Protein AF-A0A850ZZG6-F1 (afdb_monomer_lite)

InterPro domains:
  IPR042450 Eukaryotic translation elongation factor 1 epsilon-1 [PTHR44490] (3-94)

Secondary structure (DSSP, 8-state):
-HHHHHHHHHHHTPPS--EEEEETTTTEEEEE-SSSPPEESHHHHHHHHHHHTT-GGGG-SSHHHHHHHHHHHHHIIIIITT--STTGGGSS--

Structure (mmCIF, N/CA/C/O backbone)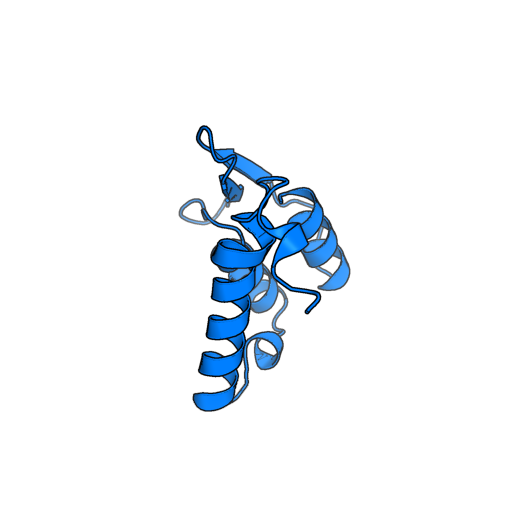:
data_AF-A0A850ZZG6-F1
#
_entry.id   AF-A0A850ZZG6-F1
#
loop_
_atom_site.group_PDB
_atom_site.id
_atom_site.type_symbol
_atom_site.label_atom_id
_atom_site.label_alt_id
_atom_site.label_comp_id
_atom_site.label_asym_id
_atom_site.label_entity_id
_atom_site.label_seq_id
_atom_site.pdbx_PDB_ins_code
_atom_site.Cartn_x
_atom_site.Cartn_y
_atom_site.Cartn_z
_atom_site.occupancy
_atom_site.B_iso_or_equiv
_atom_site.auth_seq_id
_atom_site.auth_comp_id
_atom_site.auth_asym_id
_atom_site.auth_atom_id
_atom_site.pdbx_PDB_model_num
ATOM 1 N N . GLY A 1 1 ? 4.750 -4.777 -7.867 1.00 81.50 1 GLY A N 1
ATOM 2 C CA . GLY A 1 1 ? 4.710 -3.645 -8.816 1.00 81.50 1 GLY A CA 1
ATOM 3 C C . GLY A 1 1 ? 3.311 -3.444 -9.380 1.00 81.50 1 GLY A C 1
ATOM 4 O O . GLY A 1 1 ? 2.347 -3.705 -8.678 1.00 81.50 1 GLY A O 1
ATOM 5 N N . VAL A 1 2 ? 3.177 -2.994 -10.634 1.00 91.06 2 VAL A N 1
ATOM 6 C CA . VAL A 1 2 ? 1.878 -2.653 -11.266 1.00 91.06 2 VAL A CA 1
ATOM 7 C C . VAL A 1 2 ? 0.848 -3.792 -11.226 1.00 91.06 2 VAL A C 1
ATOM 9 O O . VAL A 1 2 ? -0.322 -3.544 -10.955 1.00 91.06 2 VAL A O 1
ATOM 12 N N . GLU A 1 3 ? 1.277 -5.039 -11.422 1.00 91.50 3 GLU A N 1
ATOM 13 C CA . GLU A 1 3 ? 0.392 -6.212 -11.345 1.00 91.50 3 GLU A CA 1
ATOM 14 C C . GLU A 1 3 ? -0.254 -6.375 -9.963 1.00 91.50 3 GLU A C 1
ATOM 16 O O . GLU A 1 3 ? -1.44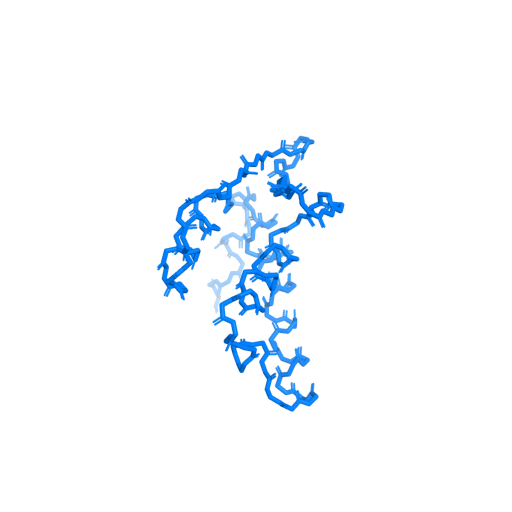4 -6.660 -9.864 1.00 91.50 3 GLU A O 1
ATOM 21 N N . GLU A 1 4 ? 0.497 -6.118 -8.888 1.00 91.75 4 GLU A N 1
ATOM 22 C CA . GLU A 1 4 ? -0.034 -6.180 -7.521 1.00 91.75 4 GLU A CA 1
ATOM 23 C C . GLU A 1 4 ? -1.115 -5.118 -7.290 1.00 91.75 4 GLU A C 1
ATOM 25 O O . GLU A 1 4 ? -2.080 -5.375 -6.577 1.00 91.75 4 GLU A O 1
ATOM 30 N N . LEU A 1 5 ? -0.983 -3.940 -7.912 1.00 94.56 5 LEU A N 1
ATOM 31 C CA . LEU A 1 5 ? -1.997 -2.886 -7.833 1.00 94.56 5 LEU A CA 1
ATOM 32 C C . LEU A 1 5 ? -3.278 -3.280 -8.572 1.00 94.56 5 LEU A C 1
ATOM 34 O O . LEU A 1 5 ? -4.364 -3.050 -8.048 1.00 94.56 5 LEU A O 1
ATOM 38 N N . ALA A 1 6 ? -3.162 -3.921 -9.737 1.00 93.81 6 ALA A N 1
ATOM 39 C CA . ALA A 1 6 ? -4.317 -4.431 -10.474 1.00 93.81 6 ALA A CA 1
ATOM 40 C C . ALA A 1 6 ? -5.035 -5.561 -9.710 1.00 93.81 6 ALA A C 1
ATOM 42 O O . ALA A 1 6 ? -6.265 -5.600 -9.654 1.00 93.81 6 ALA A O 1
ATOM 43 N N . LEU A 1 7 ? -4.278 -6.457 -9.067 1.00 95.06 7 LEU A N 1
ATOM 44 C CA . LEU A 1 7 ? -4.844 -7.490 -8.195 1.00 95.06 7 LEU A CA 1
ATOM 45 C C . LEU A 1 7 ? -5.525 -6.880 -6.967 1.00 95.06 7 LEU A C 1
A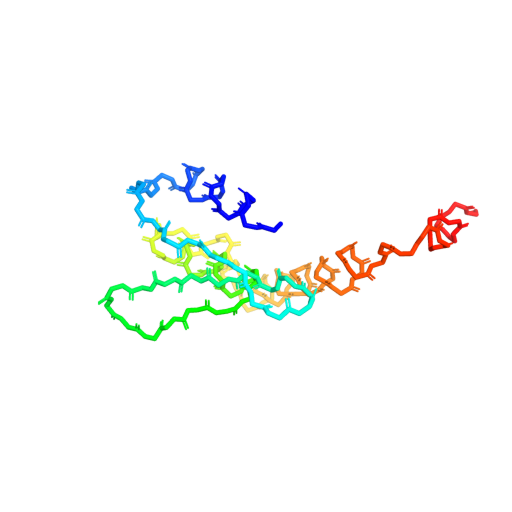TOM 47 O O . LEU A 1 7 ? -6.625 -7.299 -6.610 1.00 95.06 7 LEU A O 1
ATOM 51 N N . LEU A 1 8 ? -4.909 -5.871 -6.346 1.00 95.25 8 LEU A N 1
ATOM 52 C CA . LEU A 1 8 ? -5.504 -5.148 -5.226 1.00 95.25 8 LEU A CA 1
ATOM 53 C C . LEU A 1 8 ? -6.811 -4.457 -5.637 1.00 95.25 8 LEU A C 1
ATOM 55 O O . LEU A 1 8 ? -7.798 -4.585 -4.921 1.00 95.25 8 LEU A O 1
ATOM 59 N N . GLU A 1 9 ? -6.852 -3.777 -6.786 1.00 94.94 9 GLU A N 1
ATOM 60 C CA . GLU A 1 9 ? -8.074 -3.165 -7.332 1.00 94.94 9 GLU A CA 1
ATOM 61 C C . GLU A 1 9 ? -9.211 -4.194 -7.445 1.00 94.94 9 GLU A C 1
ATOM 63 O O . GLU A 1 9 ? -10.319 -3.964 -6.949 1.00 94.94 9 GLU A O 1
ATOM 68 N N . GLN A 1 10 ? -8.908 -5.366 -8.011 1.00 95.25 10 GLN A N 1
ATOM 69 C CA . GLN A 1 10 ? -9.867 -6.460 -8.141 1.00 95.25 10 GLN A CA 1
ATOM 70 C C . GLN A 1 10 ? -10.335 -6.987 -6.775 1.00 95.25 10 GLN A C 1
ATOM 72 O O . GLN A 1 10 ? -11.534 -7.160 -6.565 1.00 95.25 10 GLN A O 1
ATOM 77 N N . LEU A 1 11 ? -9.414 -7.223 -5.836 1.00 96.12 11 LEU A N 1
ATOM 78 C CA . LEU A 1 11 ? -9.728 -7.707 -4.482 1.00 96.12 11 LEU A CA 1
ATOM 79 C C . LEU A 1 11 ? -10.565 -6.705 -3.682 1.00 96.12 11 LEU A C 1
ATOM 81 O O . LEU A 1 11 ? -11.413 -7.079 -2.868 1.00 96.12 11 LEU A O 1
ATOM 85 N N . LEU A 1 12 ? -10.341 -5.414 -3.909 1.00 96.50 12 LEU A N 1
ATOM 86 C CA . LEU A 1 12 ? -11.114 -4.360 -3.275 1.00 96.50 12 LEU A CA 1
ATOM 87 C C . LEU A 1 12 ? -12.534 -4.254 -3.845 1.00 96.50 12 LEU A C 1
ATOM 89 O O . LEU A 1 12 ? -13.393 -3.707 -3.150 1.00 96.50 12 LEU A O 1
ATOM 93 N N . GLY A 1 13 ? -12.800 -4.850 -5.012 1.00 95.81 13 GLY A N 1
ATOM 94 C CA . GLY A 1 13 ? -14.094 -4.814 -5.693 1.00 95.81 13 GLY A CA 1
ATOM 95 C C . GLY A 1 13 ? -14.306 -3.534 -6.501 1.00 95.81 13 GLY A C 1
ATOM 96 O O . GLY A 1 13 ? -15.447 -3.126 -6.711 1.00 95.81 13 GLY A O 1
ATOM 97 N N . LEU A 1 14 ? -13.221 -2.872 -6.910 1.00 93.31 14 LEU A N 1
ATOM 98 C CA . LEU A 1 14 ? -13.281 -1.662 -7.725 1.00 93.31 14 LEU A CA 1
ATOM 99 C C . LEU A 1 14 ? -13.524 -2.007 -9.206 1.00 93.31 14 LEU A C 1
ATOM 101 O O . LEU A 1 14 ? -13.114 -3.073 -9.675 1.00 93.31 14 LEU A O 1
ATOM 105 N N . PRO A 1 15 ? -14.204 -1.126 -9.963 1.00 89.88 15 PRO A N 1
ATOM 106 C CA . PRO A 1 15 ? -14.419 -1.333 -11.388 1.00 89.88 15 PRO A CA 1
ATOM 107 C C . PRO A 1 15 ? -13.087 -1.290 -12.140 1.00 89.88 15 PRO A C 1
ATOM 109 O O . PRO A 1 15 ? -12.247 -0.432 -11.881 1.00 89.88 15 PRO A O 1
ATOM 112 N N . LYS A 1 16 ? -12.922 -2.182 -13.122 1.00 82.44 16 LYS A N 1
ATOM 113 C CA . LYS A 1 16 ? -11.747 -2.173 -14.001 1.00 82.44 16 LYS A CA 1
ATOM 114 C C . LYS A 1 16 ? -11.708 -0.867 -14.789 1.00 82.44 16 LYS A C 1
ATOM 116 O O . LYS A 1 16 ? -12.679 -0.516 -15.457 1.00 82.44 16 LYS A O 1
ATOM 121 N N . GLY A 1 17 ? -10.578 -0.172 -14.744 1.00 80.56 17 GLY A N 1
ATOM 122 C CA . GLY A 1 17 ? -10.417 1.090 -15.471 1.00 80.56 17 GLY A CA 1
ATOM 123 C C . GLY A 1 17 ? -9.188 1.905 -15.088 1.00 80.56 17 GLY A C 1
ATOM 124 O O . GLY A 1 17 ? -8.855 2.855 -15.799 1.00 80.56 17 GLY A O 1
ATOM 125 N N . SER A 1 18 ? -8.490 1.534 -14.012 1.00 87.88 18 SER A N 1
ATOM 126 C CA . SER A 1 18 ? -7.244 2.188 -13.632 1.00 87.88 18 SER A CA 1
ATOM 127 C C . SER A 1 18 ? -6.158 2.002 -14.687 1.00 87.88 18 SER A C 1
ATOM 129 O O . SER A 1 18 ? -5.810 0.893 -15.093 1.00 87.88 18 SER A O 1
ATOM 131 N N . LYS A 1 19 ? -5.591 3.127 -15.122 1.00 91.19 19 LYS A N 1
ATOM 132 C CA . LYS A 1 19 ? -4.477 3.166 -16.067 1.00 91.19 19 LYS A CA 1
ATOM 133 C C . LYS A 1 19 ? -3.170 3.224 -15.294 1.00 91.19 19 LYS A C 1
ATOM 135 O O . LYS A 1 19 ? -2.697 4.303 -14.927 1.00 91.19 19 LYS A O 1
ATOM 140 N N . TYR A 1 20 ? -2.609 2.051 -15.038 1.00 93.38 20 TYR A N 1
ATOM 141 C CA . TYR A 1 20 ? -1.306 1.927 -14.403 1.00 93.38 20 TYR A CA 1
ATOM 142 C C . TYR A 1 20 ? -0.168 2.032 -15.424 1.00 93.38 20 TYR A C 1
ATOM 144 O O . TYR A 1 20 ? -0.283 1.579 -16.561 1.00 93.38 20 TYR A O 1
ATOM 152 N N . GLY A 1 21 ? 0.957 2.588 -14.994 1.00 92.56 21 GLY A N 1
ATOM 153 C CA . GLY A 1 21 ? 2.209 2.627 -15.741 1.00 92.56 21 GLY A CA 1
ATOM 154 C C . GLY A 1 21 ? 3.409 2.558 -14.803 1.00 92.56 21 GLY A C 1
ATOM 155 O O . GLY A 1 21 ? 3.258 2.351 -13.598 1.00 92.56 21 GLY A O 1
ATOM 156 N N . VAL A 1 22 ? 4.606 2.767 -15.346 1.00 92.94 22 VAL A N 1
ATOM 157 C CA . VAL A 1 22 ? 5.848 2.872 -14.568 1.00 92.94 22 VAL A CA 1
ATOM 158 C C . VAL A 1 22 ? 6.645 4.105 -14.987 1.00 92.94 22 VAL A C 1
ATOM 160 O O . VAL A 1 22 ? 6.607 4.500 -16.150 1.00 92.94 22 VAL A O 1
ATOM 163 N N . GLN A 1 23 ? 7.375 4.706 -14.047 1.00 90.88 23 GLN A N 1
ATOM 164 C CA . GLN A 1 23 ? 8.208 5.887 -14.264 1.00 90.88 23 GLN A CA 1
ATOM 165 C C . GLN A 1 23 ? 9.633 5.673 -13.728 1.00 90.88 23 GLN A C 1
ATOM 167 O O . GLN A 1 23 ? 9.829 5.172 -12.617 1.00 90.88 23 GLN A O 1
ATOM 172 N N . GLY A 1 24 ? 10.625 6.102 -14.516 1.00 87.25 24 GLY A N 1
ATOM 173 C CA . GLY A 1 24 ? 12.048 6.078 -14.161 1.00 87.25 24 GLY A CA 1
ATOM 174 C C . GLY A 1 24 ? 12.695 4.688 -14.189 1.00 87.25 24 GLY A C 1
ATOM 175 O O . GLY A 1 24 ? 12.029 3.666 -14.352 1.00 87.25 24 GLY A O 1
ATOM 176 N N . GLU A 1 25 ? 14.016 4.643 -13.998 1.00 83.44 25 GLU A N 1
ATOM 177 C CA . GLU A 1 25 ? 14.812 3.401 -14.037 1.00 83.44 25 GLU A CA 1
ATOM 178 C C . GLU A 1 25 ? 14.411 2.401 -12.949 1.00 83.44 25 GLU A C 1
ATOM 180 O O . GLU A 1 25 ? 14.400 1.192 -13.171 1.00 83.44 25 GLU A O 1
ATOM 185 N N . ARG A 1 26 ? 13.990 2.914 -11.786 1.00 83.69 26 ARG A N 1
ATOM 186 C CA . ARG A 1 26 ? 13.472 2.113 -10.667 1.00 83.69 26 ARG A CA 1
ATOM 187 C C . ARG A 1 26 ? 12.062 1.558 -10.914 1.00 83.69 26 ARG A C 1
ATOM 189 O O . ARG A 1 26 ? 11.513 0.917 -10.025 1.00 83.69 26 ARG A O 1
ATOM 196 N N . LYS A 1 27 ? 11.468 1.809 -12.091 1.00 88.31 27 LYS A N 1
ATOM 197 C CA . LYS A 1 27 ? 10.130 1.343 -12.497 1.00 88.31 27 LYS A CA 1
ATOM 198 C C . LYS A 1 27 ? 9.055 1.637 -11.442 1.00 88.31 27 LYS A C 1
ATOM 200 O O . LYS A 1 27 ? 8.241 0.777 -11.105 1.00 88.31 27 LYS A O 1
ATOM 205 N N . VAL A 1 28 ? 9.055 2.862 -10.915 1.00 91.19 28 VAL A N 1
ATOM 206 C CA . VAL A 1 28 ? 8.111 3.284 -9.871 1.00 91.19 28 VAL A CA 1
ATOM 207 C C . VAL A 1 28 ? 6.699 3.296 -10.462 1.00 91.19 28 VAL A C 1
ATOM 209 O O . VAL A 1 28 ? 6.507 3.915 -11.508 1.00 91.19 28 VAL A O 1
ATOM 212 N N . PRO A 1 29 ? 5.705 2.630 -9.851 1.00 93.88 29 PRO A N 1
ATOM 213 C CA . PRO A 1 29 ? 4.366 2.573 -10.419 1.00 93.88 29 PRO A CA 1
ATOM 214 C C . PRO A 1 29 ? 3.700 3.950 -10.401 1.00 93.88 29 PRO A C 1
ATOM 216 O O . PRO A 1 29 ? 3.833 4.705 -9.434 1.00 93.88 29 PRO A O 1
ATOM 219 N N . VAL A 1 30 ? 2.953 4.242 -11.462 1.00 95.19 30 VAL A N 1
ATOM 220 C CA . VAL A 1 30 ? 2.134 5.449 -11.608 1.00 95.19 30 VAL A CA 1
ATOM 221 C C . VAL A 1 30 ? 0.692 5.069 -11.927 1.00 95.19 30 VAL A C 1
ATOM 223 O O . VAL A 1 30 ? 0.451 4.094 -12.636 1.00 95.19 30 VAL A O 1
ATOM 226 N N . LEU A 1 31 ? -0.265 5.838 -11.418 1.00 94.38 31 LEU A N 1
ATOM 227 C CA . LEU A 1 31 ? -1.687 5.733 -11.730 1.00 94.38 31 LEU A CA 1
ATOM 228 C C . LEU A 1 31 ? -2.148 7.046 -12.362 1.00 94.38 31 LEU A C 1
ATOM 230 O O . LEU A 1 31 ? -2.092 8.105 -11.732 1.00 94.38 31 LEU A O 1
ATOM 234 N N . GLN A 1 32 ? -2.621 6.972 -13.606 1.00 89.31 32 GLN A N 1
ATOM 235 C CA . GLN A 1 32 ? -3.282 8.100 -14.254 1.00 89.31 32 GLN A CA 1
ATOM 236 C C . GLN A 1 32 ? -4.728 8.181 -13.768 1.00 89.31 32 GLN A C 1
ATOM 238 O O . GLN A 1 32 ? -5.479 7.211 -13.880 1.00 89.31 32 GLN A O 1
ATOM 243 N N . THR A 1 33 ? -5.126 9.342 -13.256 1.00 76.38 33 THR A N 1
ATOM 244 C CA . THR A 1 33 ? -6.505 9.597 -12.828 1.00 76.38 33 THR A CA 1
ATOM 245 C C . THR A 1 33 ? -7.160 10.566 -13.811 1.00 76.38 33 THR A C 1
ATOM 247 O O . THR A 1 33 ? -6.504 11.477 -14.313 1.00 76.38 33 THR A O 1
ATOM 250 N N . SER A 1 34 ? -8.444 10.369 -14.120 1.00 71.06 34 SER A N 1
ATOM 251 C CA . SER A 1 34 ? -9.200 11.298 -14.974 1.00 71.06 34 SER A CA 1
ATOM 252 C C . SER A 1 34 ? -9.664 12.552 -14.228 1.00 71.06 34 SER A C 1
ATOM 254 O O . SER A 1 34 ? -10.033 13.533 -14.861 1.00 71.06 34 SER A O 1
ATOM 256 N N . ASN A 1 35 ? -9.663 12.513 -12.890 1.00 67.12 35 ASN A N 1
ATOM 257 C CA . ASN A 1 35 ? -10.334 13.489 -12.027 1.00 67.12 35 ASN A CA 1
ATOM 258 C C . ASN A 1 35 ? -9.366 14.168 -11.036 1.00 67.12 35 ASN A C 1
ATOM 260 O O . ASN A 1 35 ? -9.790 14.626 -9.977 1.00 67.12 35 ASN A O 1
ATOM 264 N N . GLY A 1 36 ? -8.066 14.215 -11.339 1.00 69.62 36 GLY A N 1
ATOM 265 C CA . GLY A 1 36 ? -7.068 14.820 -10.458 1.00 69.62 36 GLY A CA 1
ATOM 266 C C . GLY A 1 36 ? -5.619 14.573 -10.889 1.00 69.62 36 GLY A C 1
ATOM 267 O O . GLY A 1 36 ? -5.372 14.008 -11.958 1.00 69.62 36 GLY A O 1
ATOM 268 N N . PRO A 1 37 ? -4.640 14.987 -10.063 1.00 79.62 37 PRO A N 1
ATOM 269 C CA . PRO A 1 37 ? -3.226 14.724 -10.312 1.00 79.62 37 PRO A CA 1
ATOM 270 C C . PRO A 1 37 ? -2.951 13.219 -10.420 1.00 79.62 37 PRO A C 1
ATOM 272 O O . PRO A 1 37 ? -3.583 12.412 -9.735 1.00 79.62 37 PRO A O 1
ATOM 275 N N . GLY A 1 38 ? -1.992 12.832 -11.263 1.00 88.06 38 GLY A N 1
ATOM 276 C CA . GLY A 1 38 ? -1.499 11.455 -11.287 1.00 88.06 38 GLY A CA 1
ATOM 277 C C . GLY A 1 38 ? -0.879 11.069 -9.941 1.00 88.06 38 GLY A C 1
ATOM 278 O O . GLY A 1 38 ? -0.263 11.902 -9.276 1.00 88.06 38 GLY A O 1
ATOM 279 N N . LEU A 1 39 ? -1.042 9.809 -9.539 1.00 94.00 39 LEU A N 1
ATOM 280 C CA . LEU A 1 39 ? -0.438 9.277 -8.318 1.00 94.00 39 LEU A CA 1
ATOM 281 C C . LEU A 1 39 ? 0.811 8.471 -8.663 1.00 94.00 39 LEU A C 1
ATOM 283 O O . LEU A 1 39 ? 0.803 7.696 -9.617 1.00 94.00 39 LEU A O 1
ATOM 287 N N . THR A 1 40 ? 1.854 8.607 -7.849 1.00 94.38 40 THR A N 1
ATOM 288 C CA . THR A 1 40 ? 3.128 7.900 -8.025 1.00 94.38 40 THR A CA 1
ATOM 289 C C . THR A 1 40 ? 3.505 7.183 -6.735 1.00 94.38 40 THR A C 1
ATOM 291 O O . THR A 1 40 ? 3.358 7.728 -5.640 1.00 94.38 40 THR A O 1
ATOM 294 N N . GLY A 1 41 ? 4.026 5.966 -6.869 1.00 93.12 41 GLY A N 1
ATOM 295 C CA . GLY A 1 41 ? 4.498 5.151 -5.755 1.00 93.12 41 GLY A CA 1
ATOM 296 C C . GLY A 1 41 ? 3.499 4.074 -5.344 1.00 93.12 41 GLY A C 1
ATOM 297 O O . GLY A 1 41 ? 2.288 4.284 -5.314 1.00 93.12 41 GLY A O 1
ATOM 298 N N . LEU A 1 42 ? 4.030 2.894 -5.019 1.00 93.19 42 LEU A N 1
ATOM 299 C CA . LEU A 1 42 ? 3.228 1.701 -4.758 1.00 93.19 42 LEU A CA 1
ATOM 300 C C . LEU A 1 42 ? 2.286 1.891 -3.564 1.00 93.19 42 LEU A C 1
ATOM 302 O O . LEU A 1 42 ? 1.090 1.636 -3.668 1.00 93.19 42 LEU A O 1
ATOM 306 N N . THR A 1 43 ? 2.828 2.371 -2.445 1.00 94.69 43 THR A N 1
ATOM 307 C CA . THR A 1 43 ? 2.097 2.562 -1.186 1.00 94.69 43 THR A CA 1
ATOM 308 C C . THR A 1 43 ? 1.052 3.668 -1.310 1.00 94.69 43 THR A C 1
ATOM 310 O O . THR A 1 43 ? -0.083 3.487 -0.874 1.00 94.69 43 THR A O 1
ATOM 313 N N . THR A 1 44 ? 1.393 4.767 -1.988 1.00 95.38 44 THR A N 1
ATOM 314 C CA . THR A 1 44 ? 0.478 5.875 -2.294 1.00 95.38 44 THR A CA 1
ATOM 315 C C . THR A 1 44 ? -0.722 5.401 -3.110 1.00 95.38 44 THR A C 1
ATOM 317 O O . THR A 1 44 ? -1.866 5.677 -2.745 1.00 95.38 44 THR A O 1
ATOM 320 N N . ILE A 1 45 ? -0.477 4.664 -4.200 1.00 95.69 45 ILE A N 1
ATOM 321 C CA . ILE A 1 45 ? -1.549 4.172 -5.071 1.00 95.69 45 ILE A CA 1
ATOM 322 C C . ILE A 1 45 ? -2.401 3.132 -4.332 1.00 95.69 45 ILE A C 1
ATOM 324 O O . ILE A 1 45 ? -3.625 3.217 -4.372 1.00 95.69 45 ILE A O 1
ATOM 328 N N . ALA A 1 46 ? -1.790 2.199 -3.596 1.00 95.75 46 ALA A N 1
ATOM 329 C CA . ALA A 1 46 ? -2.526 1.211 -2.808 1.00 95.75 46 ALA A CA 1
ATOM 330 C C . ALA A 1 46 ? -3.448 1.869 -1.765 1.00 95.75 46 ALA A C 1
ATOM 332 O O . ALA A 1 46 ? -4.627 1.529 -1.680 1.00 95.75 46 ALA A O 1
ATOM 333 N N . ALA A 1 47 ? -2.948 2.862 -1.021 1.00 95.88 47 ALA A N 1
ATOM 334 C CA . ALA A 1 47 ? -3.751 3.604 -0.052 1.00 95.88 47 ALA A CA 1
ATOM 335 C C . ALA A 1 47 ? -4.906 4.370 -0.717 1.00 95.88 47 ALA A C 1
ATOM 337 O O . ALA A 1 47 ? -6.001 4.440 -0.161 1.00 95.88 47 ALA A O 1
ATOM 338 N N . HIS A 1 48 ? -4.687 4.918 -1.916 1.00 94.38 48 HIS A N 1
ATOM 339 C CA . HIS A 1 48 ? -5.750 5.546 -2.695 1.00 94.38 48 HIS A CA 1
ATOM 340 C C . HIS A 1 48 ? -6.850 4.549 -3.082 1.00 94.38 48 HIS A C 1
ATOM 342 O O . HIS A 1 48 ? -8.024 4.845 -2.866 1.00 94.38 48 HIS A O 1
ATOM 348 N N . LEU A 1 49 ? -6.490 3.360 -3.578 1.00 94.75 49 LEU A N 1
ATOM 349 C CA . LEU A 1 49 ? -7.462 2.320 -3.940 1.00 94.75 49 LEU A CA 1
ATOM 350 C C . LEU A 1 49 ? -8.284 1.870 -2.726 1.00 94.75 49 LEU A C 1
ATOM 352 O O . LEU A 1 49 ? -9.504 1.738 -2.814 1.00 94.75 49 LEU A O 1
ATOM 356 N N . VAL A 1 50 ? -7.644 1.691 -1.567 1.00 96.81 50 VAL A N 1
ATOM 357 C CA . VAL A 1 50 ? -8.340 1.335 -0.320 1.00 96.81 50 VAL A CA 1
ATOM 358 C C . VAL A 1 50 ? -9.381 2.393 0.061 1.00 96.81 50 VAL A C 1
ATOM 360 O O . VAL A 1 50 ? -10.522 2.043 0.381 1.00 96.81 50 VAL A O 1
ATOM 363 N N . LYS A 1 51 ? -9.018 3.677 -0.049 1.00 94.44 51 LYS A N 1
ATOM 364 C CA . LYS A 1 51 ? -9.934 4.799 0.199 1.00 94.44 51 LYS A CA 1
ATOM 365 C C . LYS A 1 51 ? -11.077 4.852 -0.805 1.00 94.44 51 LYS A C 1
ATOM 367 O O . LYS A 1 51 ? -12.233 5.023 -0.426 1.00 94.44 51 LYS A O 1
ATOM 372 N N . GLN A 1 52 ? -10.780 4.648 -2.085 1.00 93.25 52 GLN A N 1
ATOM 373 C CA . GLN A 1 52 ? -11.790 4.600 -3.141 1.00 93.25 52 GLN A CA 1
ATOM 374 C C . GLN A 1 52 ? -12.800 3.467 -2.909 1.00 93.25 52 GLN A C 1
ATOM 376 O O . GLN A 1 52 ? -13.996 3.644 -3.137 1.00 93.25 52 GLN A O 1
ATOM 381 N N . ALA A 1 53 ? -12.336 2.327 -2.395 1.00 95.88 53 ALA A N 1
ATOM 382 C CA . ALA A 1 53 ? -13.172 1.183 -2.048 1.00 95.88 53 ALA A CA 1
ATOM 383 C C . ALA A 1 53 ? -13.954 1.359 -0.734 1.00 95.88 53 ALA A C 1
ATOM 385 O O . ALA A 1 53 ? -14.696 0.452 -0.355 1.00 95.88 53 ALA A O 1
ATOM 386 N N . LYS A 1 54 ? -13.798 2.497 -0.037 1.00 96.69 54 LYS A N 1
ATOM 387 C CA . LYS A 1 54 ? -14.384 2.772 1.286 1.00 96.69 54 LYS A CA 1
ATOM 388 C C . LYS A 1 54 ? -14.002 1.714 2.328 1.00 96.69 54 LYS A C 1
ATOM 390 O O . LYS A 1 54 ? -14.818 1.332 3.162 1.00 96.69 54 LYS A O 1
ATOM 395 N N . LYS A 1 55 ? -12.764 1.217 2.254 1.00 96.94 55 LYS A N 1
ATOM 396 C CA . LYS A 1 55 ? -12.214 0.176 3.138 1.00 96.94 55 LYS A CA 1
ATOM 397 C C . LYS A 1 55 ? -11.088 0.724 4.018 1.00 96.94 55 LYS A C 1
ATOM 399 O O . LYS A 1 55 ? -10.093 0.042 4.255 1.00 96.94 55 LYS A O 1
ATOM 404 N N . ASP A 1 56 ? -11.250 1.953 4.503 1.00 95.88 56 ASP A N 1
ATOM 405 C CA . ASP A 1 56 ? -10.231 2.712 5.240 1.00 95.88 56 ASP A CA 1
ATOM 406 C C . ASP A 1 56 ? -9.674 1.974 6.460 1.00 95.88 56 ASP A C 1
ATOM 408 O O . ASP A 1 56 ? -8.515 2.179 6.811 1.00 95.88 56 ASP A O 1
ATOM 412 N N . GLN A 1 57 ? -10.445 1.058 7.056 1.00 96.38 57 GLN A N 1
ATOM 413 C CA . GLN A 1 57 ? -9.983 0.219 8.163 1.00 96.38 57 GLN A CA 1
ATOM 414 C C . GLN A 1 57 ? -8.745 -0.631 7.817 1.00 96.38 57 GLN A C 1
ATOM 416 O O . GLN A 1 57 ? -7.974 -0.968 8.709 1.00 96.38 57 GLN A O 1
ATOM 421 N N . LEU A 1 58 ? -8.505 -0.946 6.534 1.00 97.12 58 LEU A N 1
ATOM 422 C CA . LEU A 1 58 ? -7.285 -1.642 6.091 1.00 97.12 58 LEU A CA 1
ATOM 423 C C . LEU A 1 58 ? -6.018 -0.787 6.254 1.00 97.12 58 LEU A C 1
ATOM 425 O O . LEU A 1 58 ? -4.913 -1.321 6.221 1.00 97.12 58 LEU A O 1
ATOM 429 N N . LEU A 1 59 ? -6.168 0.531 6.418 1.00 97.19 59 LEU A N 1
ATOM 430 C CA . LEU A 1 59 ? -5.071 1.459 6.694 1.00 97.19 59 LEU A CA 1
ATOM 431 C C . LEU A 1 59 ? -4.885 1.722 8.195 1.00 97.19 59 LEU A C 1
ATOM 433 O O . LEU A 1 59 ? -4.067 2.566 8.549 1.00 97.19 59 LEU A O 1
ATOM 437 N N . GLY A 1 60 ? -5.625 1.019 9.057 1.00 97.31 60 GLY A N 1
ATOM 438 C CA . GLY A 1 60 ? -5.674 1.244 10.500 1.00 97.31 60 GLY A CA 1
ATOM 439 C C . GLY A 1 60 ? -6.800 2.199 10.907 1.00 97.31 60 GLY A C 1
ATOM 440 O O . GLY A 1 60 ? -7.059 3.212 10.250 1.00 97.31 60 GLY A O 1
ATOM 441 N N . SER A 1 61 ? -7.469 1.881 12.014 1.00 96.00 61 SER A N 1
ATOM 442 C CA . SER A 1 61 ? -8.591 2.654 12.559 1.00 96.00 61 SER A CA 1
ATOM 443 C C . SER A 1 61 ? -8.135 3.647 13.630 1.00 96.00 61 SER A C 1
ATOM 445 O O . SER A 1 61 ? -8.701 4.738 13.728 1.00 96.00 61 SER A O 1
ATOM 447 N N . THR A 1 62 ? -7.071 3.329 14.375 1.00 97.69 62 THR A N 1
ATOM 448 C CA . THR A 1 62 ? -6.442 4.237 15.354 1.00 97.69 62 THR A CA 1
ATOM 449 C C . THR A 1 62 ? -5.149 4.865 14.822 1.00 97.69 62 THR A C 1
ATOM 451 O O . THR A 1 62 ? -4.670 4.522 13.739 1.00 97.69 62 THR A O 1
ATOM 454 N N . ALA A 1 63 ? -4.580 5.823 15.558 1.00 97.31 63 ALA A N 1
ATOM 455 C CA . ALA A 1 63 ? -3.300 6.432 15.193 1.00 97.31 63 ALA A CA 1
ATOM 456 C C . ALA A 1 63 ? -2.150 5.412 15.257 1.00 97.31 63 ALA A C 1
ATOM 458 O O . ALA A 1 63 ? -1.291 5.388 14.377 1.00 97.31 63 ALA A O 1
ATOM 459 N N . GLU A 1 64 ? -2.175 4.542 16.262 1.00 97.88 64 GLU A N 1
ATOM 460 C CA . GLU A 1 64 ? -1.198 3.479 16.485 1.00 97.88 64 GLU A CA 1
ATOM 461 C C . GLU A 1 64 ? -1.263 2.443 15.362 1.00 97.88 64 GLU A C 1
ATOM 463 O O . GLU A 1 64 ? -0.242 2.121 14.758 1.00 97.88 64 GLU A O 1
ATOM 468 N N . GLU A 1 65 ? -2.465 1.976 15.013 1.00 97.75 65 GLU A N 1
ATOM 469 C CA . GLU A 1 65 ? -2.648 1.033 13.906 1.00 97.75 65 GLU A CA 1
ATOM 470 C C . GLU A 1 65 ? -2.187 1.634 12.577 1.00 97.75 65 GLU A C 1
ATOM 472 O O . GLU A 1 65 ? -1.484 0.976 11.810 1.00 97.75 65 GLU A O 1
ATOM 477 N N . LYS A 1 66 ? -2.516 2.907 12.321 1.00 97.44 66 LYS A N 1
ATOM 478 C CA . LYS A 1 66 ? -2.044 3.628 11.131 1.00 97.44 66 LYS A CA 1
ATOM 479 C C . LYS A 1 66 ? -0.523 3.694 11.082 1.00 97.44 66 LYS A C 1
ATOM 481 O O . LYS A 1 66 ? 0.053 3.465 10.020 1.00 97.44 66 LYS A O 1
ATOM 486 N N . ALA A 1 67 ? 0.126 3.983 12.208 1.00 97.00 67 ALA A N 1
ATOM 487 C CA . ALA A 1 67 ? 1.581 4.032 12.290 1.00 97.00 67 ALA A CA 1
ATOM 488 C C . ALA A 1 67 ? 2.209 2.663 11.984 1.00 97.00 67 ALA A C 1
ATOM 490 O O . ALA A 1 67 ? 3.129 2.585 11.171 1.00 97.00 67 ALA A O 1
ATOM 491 N N . VAL A 1 68 ? 1.663 1.581 12.549 1.00 97.56 68 VAL A N 1
ATOM 492 C CA . VAL A 1 68 ? 2.126 0.210 12.280 1.00 97.56 68 VAL A CA 1
ATOM 493 C C . VAL A 1 68 ? 1.948 -0.152 10.805 1.00 97.56 68 VAL A C 1
ATOM 495 O O . VAL A 1 68 ? 2.878 -0.663 10.181 1.00 97.56 68 VAL A O 1
ATOM 498 N N . VAL A 1 69 ? 0.789 0.148 10.211 1.00 97.38 69 VAL A N 1
ATOM 499 C CA . VAL A 1 69 ? 0.549 -0.098 8.781 1.00 97.38 69 VAL A CA 1
ATOM 500 C C . VAL A 1 69 ? 1.551 0.672 7.920 1.00 97.38 69 VAL A C 1
ATOM 502 O O . VAL A 1 69 ? 2.149 0.086 7.019 1.00 97.38 69 VAL A O 1
ATOM 505 N N . GLN A 1 70 ? 1.787 1.956 8.203 1.00 94.56 70 GLN A N 1
ATOM 506 C CA . GLN A 1 70 ? 2.768 2.751 7.457 1.00 94.56 70 GLN A CA 1
ATOM 507 C C . GLN A 1 70 ? 4.186 2.191 7.584 1.00 94.56 70 GLN A C 1
ATOM 509 O O . GLN A 1 70 ? 4.883 2.080 6.577 1.00 94.56 70 GLN A O 1
ATOM 514 N N . GLN A 1 71 ? 4.586 1.761 8.780 1.00 95.88 71 GLN A N 1
ATOM 515 C CA . GLN A 1 71 ? 5.893 1.149 9.005 1.00 95.88 71 GLN A CA 1
ATOM 516 C C . GLN A 1 71 ? 6.085 -0.120 8.158 1.00 95.88 71 GLN A C 1
ATOM 518 O O . GLN A 1 71 ? 7.129 -0.296 7.528 1.00 95.88 71 GLN A O 1
ATOM 523 N N . TRP A 1 72 ? 5.078 -0.996 8.084 1.00 95.88 72 TRP A N 1
ATOM 524 C CA . TRP A 1 72 ? 5.149 -2.198 7.245 1.00 95.88 72 TRP A CA 1
ATOM 525 C C . TRP A 1 72 ? 5.168 -1.879 5.748 1.00 95.88 72 TRP A C 1
ATOM 527 O O . TRP A 1 72 ? 5.888 -2.531 4.987 1.00 95.88 72 TRP A O 1
ATOM 537 N N . LEU A 1 73 ? 4.418 -0.862 5.316 1.00 94.25 73 LEU A N 1
ATOM 538 C CA . LEU A 1 73 ? 4.436 -0.390 3.931 1.00 94.25 73 LEU A CA 1
ATOM 539 C C . LEU A 1 73 ? 5.813 0.168 3.537 1.00 94.25 73 LEU A C 1
ATOM 541 O O . LEU A 1 73 ? 6.298 -0.125 2.443 1.00 94.25 73 LEU A O 1
ATOM 545 N N . GLU A 1 74 ? 6.465 0.918 4.426 1.00 92.25 74 GLU A N 1
ATOM 546 C CA . GLU A 1 74 ? 7.830 1.408 4.221 1.00 92.25 74 GLU A CA 1
ATOM 547 C C . GLU A 1 74 ? 8.841 0.259 4.177 1.00 92.25 74 GLU A C 1
ATOM 549 O O . GLU A 1 74 ? 9.657 0.191 3.254 1.00 92.25 74 GLU A O 1
ATOM 554 N N . TYR A 1 75 ? 8.767 -0.677 5.128 1.00 89.88 75 TYR A N 1
AT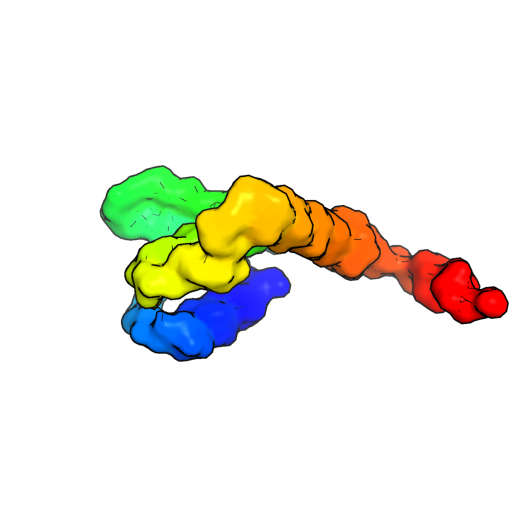OM 555 C CA . TYR A 1 75 ? 9.638 -1.852 5.159 1.00 89.88 75 TYR A CA 1
ATOM 556 C C . TYR A 1 75 ? 9.540 -2.660 3.859 1.00 89.88 75 TYR A C 1
ATOM 558 O O . TYR A 1 75 ? 10.559 -3.036 3.279 1.00 89.88 75 TYR A O 1
ATOM 566 N N . ARG A 1 76 ? 8.323 -2.873 3.346 1.00 88.94 76 ARG A N 1
ATOM 567 C CA . ARG A 1 76 ? 8.095 -3.572 2.076 1.00 88.94 76 ARG A CA 1
ATOM 568 C C . ARG A 1 76 ? 8.823 -2.893 0.915 1.00 88.94 76 ARG A C 1
ATOM 570 O O . ARG A 1 76 ? 9.553 -3.557 0.190 1.00 88.94 76 ARG A O 1
ATOM 577 N N . VAL A 1 77 ? 8.693 -1.576 0.769 1.00 86.38 77 VAL A N 1
ATOM 578 C CA . VAL A 1 77 ? 9.324 -0.851 -0.349 1.00 86.38 77 VAL A CA 1
ATOM 579 C C . VAL A 1 77 ? 10.845 -0.751 -0.196 1.00 86.38 77 VAL A C 1
ATOM 581 O O . VAL A 1 77 ? 11.573 -0.820 -1.183 1.00 86.38 77 VAL A O 1
ATOM 584 N N . THR A 1 78 ? 11.345 -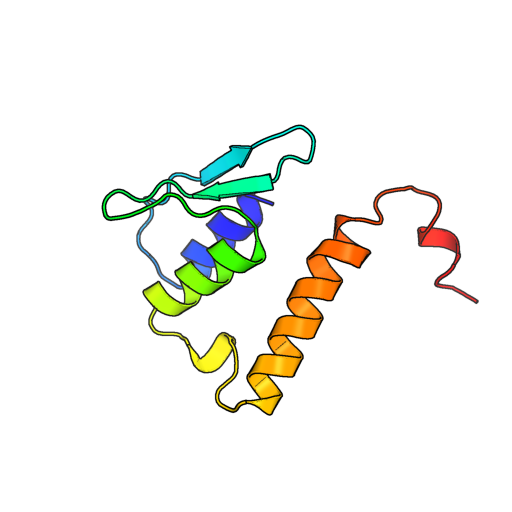0.577 1.027 1.00 85.12 78 THR A N 1
ATOM 585 C CA . THR A 1 78 ? 12.769 -0.290 1.268 1.00 85.12 78 THR A CA 1
ATOM 586 C C . THR A 1 78 ? 13.621 -1.539 1.459 1.00 85.12 78 THR A C 1
ATOM 588 O O . THR A 1 78 ? 14.771 -1.559 1.027 1.00 85.12 78 THR A O 1
ATOM 591 N N . ARG A 1 79 ? 13.084 -2.582 2.099 1.00 83.06 79 ARG A N 1
ATOM 592 C CA . ARG A 1 79 ? 13.829 -3.795 2.465 1.00 83.06 79 ARG A CA 1
ATOM 593 C C . ARG A 1 79 ? 13.478 -4.986 1.590 1.00 83.06 79 ARG A C 1
ATOM 595 O O . ARG A 1 79 ? 14.384 -5.686 1.159 1.00 83.06 79 ARG A O 1
ATOM 602 N N . VAL A 1 80 ? 12.193 -5.200 1.309 1.00 82.56 80 VAL A N 1
ATOM 603 C CA . VAL A 1 80 ? 11.755 -6.349 0.498 1.00 82.56 80 VAL A CA 1
ATOM 604 C C . VAL A 1 80 ? 11.967 -6.059 -0.987 1.00 82.56 80 VAL A C 1
ATOM 606 O O . VAL A 1 80 ? 12.690 -6.789 -1.658 1.00 82.56 80 VAL A O 1
ATOM 609 N N . ASP A 1 81 ? 11.412 -4.953 -1.483 1.00 77.31 81 ASP A N 1
ATOM 610 C CA . ASP A 1 81 ? 11.508 -4.575 -2.898 1.00 77.31 81 ASP A CA 1
ATOM 611 C C . ASP A 1 81 ? 12.886 -3.959 -3.241 1.00 77.31 81 ASP A C 1
ATOM 613 O O . ASP A 1 81 ? 13.366 -4.081 -4.368 1.00 77.31 81 ASP A O 1
ATOM 617 N N . GLY A 1 82 ? 13.550 -3.320 -2.267 1.00 66.19 82 GLY A N 1
ATOM 618 C CA . GLY A 1 82 ? 14.876 -2.704 -2.424 1.00 66.19 82 GLY A CA 1
ATOM 619 C C . GLY A 1 82 ? 16.065 -3.669 -2.311 1.00 66.19 82 GLY A C 1
ATOM 620 O O . GLY A 1 82 ? 17.149 -3.352 -2.798 1.00 66.19 82 GLY A O 1
ATOM 621 N N . GLY A 1 83 ? 15.870 -4.848 -1.711 1.00 54.47 83 GLY A N 1
ATOM 622 C CA . GLY A 1 83 ? 16.920 -5.825 -1.386 1.00 54.47 83 GLY A CA 1
ATOM 623 C C . GLY A 1 83 ? 17.225 -6.856 -2.476 1.00 54.47 83 GLY A C 1
ATOM 624 O O . GLY A 1 83 ? 17.874 -7.858 -2.201 1.00 54.47 83 GLY A O 1
ATOM 625 N N . SER A 1 84 ? 16.783 -6.655 -3.724 1.00 50.47 84 SER A N 1
ATOM 626 C CA . SER A 1 84 ? 17.049 -7.587 -4.838 1.00 50.47 84 SER A CA 1
ATOM 627 C C . SER A 1 84 ? 18.510 -7.545 -5.345 1.00 50.47 84 SER A C 1
ATOM 629 O O . SER A 1 84 ? 18.775 -7.683 -6.541 1.00 50.47 84 SER A O 1
ATOM 631 N N . SER A 1 85 ? 19.483 -7.385 -4.450 1.00 52.59 85 SER A N 1
ATOM 632 C CA . SER A 1 85 ? 20.820 -7.931 -4.653 1.00 52.59 85 SER A CA 1
ATOM 633 C C . SER A 1 85 ? 20.796 -9.364 -4.128 1.00 52.59 85 SER A C 1
ATOM 635 O O . SER A 1 85 ? 20.383 -9.611 -2.998 1.00 52.59 85 SER A O 1
ATOM 637 N N . LYS A 1 86 ? 21.261 -10.336 -4.920 1.00 52.97 86 LYS A N 1
ATOM 638 C CA . LYS A 1 86 ? 21.369 -11.750 -4.504 1.00 52.97 86 LYS A CA 1
ATOM 639 C C . LYS A 1 86 ? 22.182 -11.948 -3.205 1.00 52.97 86 LYS A C 1
ATOM 641 O O . LYS A 1 86 ? 22.170 -13.041 -2.644 1.00 52.97 86 LYS A O 1
ATOM 646 N N . GLU A 1 87 ? 22.868 -10.914 -2.730 1.00 51.72 87 GLU A N 1
ATOM 647 C CA . GLU A 1 87 ? 23.753 -10.915 -1.567 1.00 51.72 87 GLU A CA 1
ATOM 648 C C . GLU A 1 87 ? 23.023 -10.860 -0.211 1.00 51.72 87 GLU A C 1
ATOM 650 O O . GLU A 1 87 ? 23.434 -11.552 0.720 1.00 51.72 87 GLU A O 1
ATOM 655 N N . ASP A 1 88 ? 21.887 -10.159 -0.107 1.00 51.50 88 ASP A N 1
ATOM 656 C CA . ASP A 1 88 ? 21.199 -9.955 1.185 1.00 51.50 88 ASP A CA 1
ATOM 657 C C . ASP A 1 88 ? 20.437 -11.199 1.675 1.00 51.50 88 ASP A C 1
ATOM 659 O O . ASP A 1 88 ? 20.176 -11.363 2.869 1.00 51.50 88 ASP A O 1
ATOM 663 N N . SER A 1 89 ? 20.160 -12.145 0.772 1.00 53.34 89 SER A N 1
ATOM 664 C CA . SER A 1 89 ? 19.513 -13.424 1.101 1.00 53.34 89 SER A CA 1
ATOM 665 C C . SER A 1 89 ? 20.351 -14.326 2.024 1.00 53.34 89 SER A C 1
ATOM 667 O O . SER A 1 89 ? 19.817 -15.263 2.616 1.00 53.34 89 SER A O 1
ATOM 669 N N . ARG A 1 90 ? 21.653 -14.042 2.189 1.00 54.31 90 ARG A N 1
ATOM 670 C CA . ARG A 1 90 ? 22.566 -14.835 3.031 1.00 54.31 90 ARG A CA 1
ATOM 671 C C . ARG A 1 90 ? 22.612 -14.403 4.496 1.00 54.31 90 ARG A C 1
ATOM 673 O O . ARG A 1 90 ? 23.165 -15.139 5.304 1.00 54.31 90 ARG A O 1
ATOM 680 N N . ILE A 1 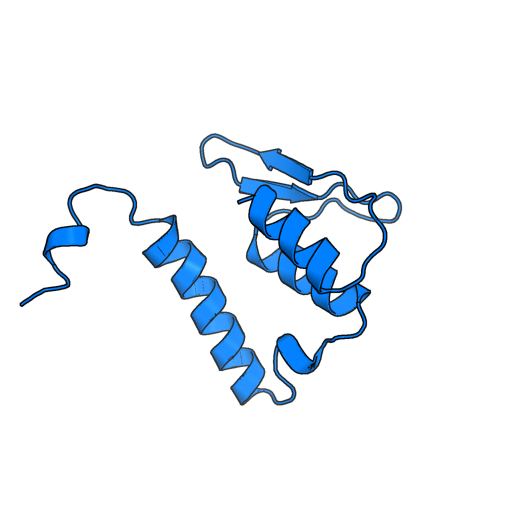91 ? 22.066 -13.240 4.851 1.00 56.34 91 ILE A N 1
ATOM 681 C CA . ILE A 1 91 ? 22.287 -12.651 6.186 1.00 56.34 91 ILE A CA 1
ATOM 682 C C . ILE A 1 91 ? 21.155 -13.005 7.170 1.00 56.34 91 ILE A C 1
ATOM 684 O O . ILE A 1 91 ? 21.313 -12.848 8.376 1.00 56.34 91 ILE A O 1
ATOM 688 N N . ILE A 1 92 ? 20.026 -13.536 6.687 1.00 57.16 92 ILE A N 1
ATOM 689 C CA . ILE A 1 92 ? 18.833 -13.775 7.522 1.00 57.16 92 ILE A CA 1
ATOM 690 C C . ILE A 1 92 ? 18.787 -15.196 8.122 1.00 57.16 92 ILE A C 1
ATOM 692 O O . ILE A 1 92 ? 18.045 -15.436 9.069 1.00 57.16 92 ILE A O 1
ATOM 696 N N . LEU A 1 93 ? 19.619 -16.130 7.652 1.00 49.03 93 LEU A N 1
ATOM 697 C CA . LEU A 1 93 ? 19.746 -17.464 8.252 1.00 49.03 93 LEU A CA 1
ATOM 698 C C . LEU A 1 93 ? 21.087 -17.581 8.986 1.00 49.03 93 LEU A C 1
ATOM 700 O O . LEU A 1 93 ? 22.094 -17.966 8.390 1.00 49.03 93 LEU A O 1
ATOM 704 N N . LYS A 1 94 ? 21.094 -17.246 10.278 1.00 38.47 94 LYS A N 1
ATOM 705 C CA . LYS A 1 94 ? 22.159 -17.621 11.212 1.00 38.47 94 LYS A CA 1
ATOM 706 C C . LYS A 1 94 ? 21.552 -18.195 12.484 1.00 38.47 94 LYS A C 1
ATOM 708 O O . LYS A 1 94 ? 20.553 -17.612 12.955 1.00 38.47 94 LYS A O 1
#

Sequence (94 aa):
GVEELALLEQLLGLPKGSKYGVQGERKVPVLQTSNGPGLTGLTTIAAHLVKQAKKDQLLGSTAEEKAVVQQWLEYRVTRVDGGSSKEDSRIILK

Organism: Sula dactylatra (NCBI:txid56068)

Radius of gyration: 15.07 Å; chains: 1; bounding box: 38×32×33 Å

Foldseek 3Di:
DQVVLVVLLVVLVHDPDWDWFADDPLRWIWTDDPPDDIDTHDVRSSCVSCVVSVNNCQCPPDPVSVVVSVVVVCCCVCPVSVVPPPPVVPPPPD

pLDDT: mean 86.13, std 14.85, range [38.47, 97.88]